Protein AF-A0A8S3I2F9-F1 (afdb_monomer_lite)

pLDDT: mean 96.21, std 4.4, range [72.0, 98.62]

Secondary structure (DSSP, 8-state):
-----SS----EEEETTEEEEEEETTEEEEEEETTS-EEE---BTTTTB--SSSSSEEE-S---------

Structure (mmCIF, N/CA/C/O backbone):
data_AF-A0A8S3I2F9-F1
#
_entry.id   AF-A0A8S3I2F9-F1
#
loop_
_atom_site.group_PDB
_atom_site.id
_atom_site.type_symbol
_atom_site.label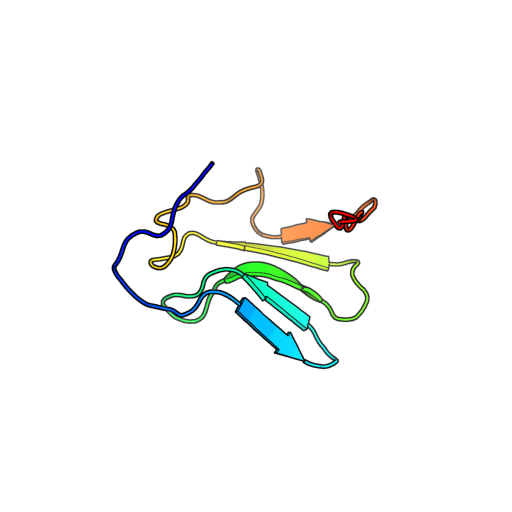_atom_id
_atom_site.label_alt_id
_atom_site.label_comp_id
_atom_site.label_asym_id
_atom_site.label_entity_id
_atom_site.label_seq_id
_atom_site.pdbx_PDB_ins_code
_atom_site.Cartn_x
_atom_site.Cartn_y
_atom_site.Cartn_z
_atom_site.occupancy
_atom_site.B_iso_or_equiv
_atom_site.auth_seq_id
_atom_site.auth_comp_id
_atom_site.auth_asym_id
_atom_site.auth_atom_id
_atom_site.pdbx_PDB_model_num
ATOM 1 N N . VAL A 1 1 ? -8.023 -10.957 2.736 1.00 94.12 1 VAL A N 1
ATOM 2 C CA . VAL A 1 1 ? -8.657 -9.815 2.036 1.00 94.12 1 VAL A CA 1
ATOM 3 C C . VAL A 1 1 ? -9.400 -9.011 3.081 1.00 94.12 1 VAL A C 1
ATOM 5 O O . VAL A 1 1 ? -10.209 -9.602 3.784 1.00 94.12 1 VAL A O 1
ATOM 8 N N . PHE A 1 2 ? -9.080 -7.725 3.213 1.00 97.69 2 PHE A N 1
ATOM 9 C CA . PHE A 1 2 ? -9.743 -6.804 4.137 1.00 97.69 2 PHE A CA 1
ATOM 10 C C . PHE A 1 2 ? -10.661 -5.890 3.325 1.00 97.69 2 PHE A C 1
ATOM 12 O O . PHE A 1 2 ? -10.191 -5.171 2.446 1.00 97.69 2 PHE A O 1
ATOM 19 N N . ASN A 1 3 ? -11.969 -5.988 3.558 1.00 98.19 3 ASN A N 1
ATOM 20 C CA . ASN A 1 3 ? -12.966 -5.188 2.847 1.00 98.19 3 ASN A CA 1
ATOM 21 C C . ASN A 1 3 ? -13.150 -3.828 3.529 1.00 98.19 3 ASN A C 1
ATOM 23 O O . ASN A 1 3 ? -12.722 -3.630 4.664 1.00 98.19 3 ASN A O 1
ATOM 27 N N . TRP A 1 4 ? -13.821 -2.895 2.851 1.00 98.00 4 TRP A N 1
ATOM 28 C CA . TRP A 1 4 ? -14.220 -1.634 3.473 1.00 98.00 4 TRP A CA 1
ATOM 29 C C . TRP A 1 4 ? -15.055 -1.882 4.736 1.00 98.00 4 TRP A C 1
ATOM 31 O O . TRP A 1 4 ? -16.052 -2.602 4.698 1.00 98.00 4 TRP A O 1
ATOM 41 N N . SER A 1 5 ? -14.650 -1.264 5.845 1.00 97.38 5 SER A N 1
ATOM 42 C CA . SER A 1 5 ? -15.281 -1.434 7.157 1.00 97.38 5 SER A CA 1
ATOM 43 C C . SER A 1 5 ? -16.576 -0.629 7.336 1.00 97.38 5 SER A C 1
ATOM 45 O O . SER A 1 5 ? -17.308 -0.852 8.298 1.00 97.38 5 SER A O 1
ATOM 47 N N . GLY A 1 6 ? -16.837 0.356 6.468 1.00 97.88 6 GLY A N 1
ATOM 48 C CA . GLY A 1 6 ? -17.929 1.321 6.634 1.00 97.88 6 GLY A CA 1
ATOM 49 C C . GLY A 1 6 ? -17.608 2.518 7.541 1.00 97.88 6 GLY A C 1
ATOM 50 O O . GLY A 1 6 ? -18.435 3.416 7.661 1.00 97.88 6 GLY A O 1
ATOM 51 N N . GLN A 1 7 ? -16.433 2.570 8.184 1.00 97.00 7 GLN A N 1
ATOM 52 C CA . GLN A 1 7 ? -16.135 3.611 9.183 1.00 97.00 7 GLN A CA 1
ATOM 53 C C . GLN A 1 7 ? -15.737 4.968 8.584 1.00 97.00 7 GLN A C 1
ATOM 55 O O . GLN A 1 7 ? -15.941 6.001 9.221 1.00 97.00 7 GLN A O 1
ATOM 60 N N . ASN A 1 8 ? -15.119 4.980 7.402 1.00 96.31 8 ASN A N 1
ATOM 61 C CA . ASN A 1 8 ? -14.737 6.193 6.673 1.00 96.31 8 ASN A CA 1
ATOM 62 C C . ASN A 1 8 ? -14.463 5.888 5.192 1.00 96.31 8 ASN A C 1
ATOM 64 O O . ASN A 1 8 ? -14.318 4.727 4.825 1.00 96.31 8 ASN A O 1
ATOM 68 N N . GLU A 1 9 ? -14.333 6.923 4.363 1.00 97.12 9 GLU A N 1
ATOM 69 C CA . GLU A 1 9 ? -14.104 6.816 2.910 1.00 97.12 9 GLU A CA 1
ATOM 70 C C . GLU A 1 9 ? -12.665 7.198 2.500 1.00 97.12 9 GLU A C 1
ATOM 72 O O . GLU A 1 9 ? -12.405 7.618 1.373 1.00 97.12 9 GLU A O 1
ATOM 77 N N . PHE A 1 10 ? -11.692 7.082 3.411 1.00 96.88 10 PHE A N 1
ATOM 78 C CA . PHE A 1 10 ? -10.295 7.459 3.157 1.00 96.88 10 PHE A CA 1
ATOM 79 C C . PHE A 1 10 ? -9.526 6.344 2.433 1.00 96.88 10 PHE A C 1
ATOM 81 O O . PHE A 1 10 ? -8.561 5.784 2.952 1.00 96.88 10 PHE A O 1
ATOM 88 N N . PHE A 1 11 ? -9.987 5.990 1.234 1.00 97.69 11 PHE A N 1
ATOM 89 C CA . PHE A 1 11 ? -9.534 4.796 0.517 1.00 97.69 11 PHE A CA 1
ATOM 90 C C . PHE A 1 11 ? -8.113 4.892 -0.028 1.00 97.69 11 PHE A C 1
ATOM 92 O O . PHE A 1 11 ? -7.347 3.943 0.115 1.00 97.69 11 PHE A O 1
ATOM 99 N N . ALA A 1 12 ? -7.760 6.008 -0.660 1.00 97.31 12 ALA A N 1
ATOM 100 C CA . ALA A 1 12 ? -6.449 6.195 -1.259 1.00 97.31 12 ALA A CA 1
ATOM 101 C C . ALA A 1 12 ? -6.047 7.670 -1.247 1.00 97.31 12 ALA A C 1
ATOM 103 O O . ALA A 1 12 ? -6.884 8.561 -1.397 1.00 97.31 12 ALA A O 1
ATOM 104 N N . LYS A 1 13 ? -4.749 7.918 -1.092 1.00 96.38 13 LYS A N 1
ATOM 105 C CA . LYS A 1 13 ? -4.122 9.232 -1.227 1.00 96.38 13 LYS A CA 1
ATOM 106 C C . LYS A 1 13 ? -2.800 9.049 -1.957 1.00 96.38 13 LYS A C 1
ATOM 108 O O . LYS A 1 13 ? -2.051 8.137 -1.631 1.00 96.38 13 LYS A O 1
ATOM 113 N N . GLY A 1 14 ? -2.495 9.932 -2.897 1.00 96.69 14 GLY A N 1
ATOM 114 C CA . GLY A 1 14 ? -1.198 9.942 -3.557 1.00 96.69 14 GLY A CA 1
ATOM 115 C C . GLY A 1 14 ? -0.765 11.350 -3.929 1.00 96.69 14 GLY A C 1
ATOM 116 O O . GLY A 1 14 ? -1.599 12.208 -4.220 1.00 96.69 14 GLY A O 1
ATOM 117 N N . ASP A 1 15 ? 0.540 11.566 -3.902 1.00 96.88 15 ASP A N 1
ATOM 118 C CA . ASP A 1 15 ? 1.231 12.734 -4.436 1.00 96.88 15 ASP A CA 1
ATOM 119 C C . ASP A 1 15 ? 2.578 12.294 -5.040 1.00 96.88 15 ASP A C 1
ATOM 121 O O . ASP A 1 15 ? 2.838 11.103 -5.201 1.00 96.88 15 ASP A O 1
ATOM 125 N N . LEU A 1 16 ? 3.437 13.245 -5.417 1.00 97.12 16 LEU A N 1
ATOM 126 C CA . LEU A 1 16 ? 4.741 12.935 -6.018 1.00 97.12 16 LEU A CA 1
ATOM 127 C C . LEU A 1 16 ? 5.688 12.193 -5.056 1.00 97.12 16 LEU A C 1
ATOM 129 O O . LEU A 1 16 ? 6.656 11.580 -5.495 1.00 97.12 16 LEU A O 1
ATOM 133 N N . HIS A 1 17 ? 5.439 12.270 -3.752 1.00 97.69 17 HIS A N 1
ATOM 134 C CA . HIS A 1 17 ? 6.319 11.736 -2.721 1.00 97.69 17 HIS A CA 1
ATOM 135 C C . HIS A 1 17 ? 5.818 10.426 -2.130 1.00 97.69 17 HIS A C 1
ATOM 137 O O . HIS A 1 17 ? 6.581 9.781 -1.412 1.00 97.69 17 HIS A O 1
ATOM 143 N N . SER A 1 18 ? 4.563 10.041 -2.380 1.00 97.88 18 SER A N 1
ATOM 144 C CA . SER A 1 18 ? 4.022 8.786 -1.869 1.00 97.88 18 SER A CA 1
ATOM 145 C C . SER A 1 18 ? 2.681 8.375 -2.462 1.00 97.88 18 SER A C 1
ATOM 147 O O . SER A 1 18 ? 1.914 9.197 -2.963 1.00 97.88 18 SER A O 1
ATOM 149 N N . ILE A 1 19 ? 2.354 7.097 -2.284 1.00 98.06 19 ILE A N 1
ATOM 150 C CA . ILE A 1 19 ? 1.003 6.559 -2.432 1.00 98.06 19 ILE A CA 1
ATOM 151 C C . ILE A 1 19 ? 0.619 5.771 -1.178 1.00 98.06 19 ILE A C 1
ATOM 153 O O . ILE A 1 19 ? 1.417 5.010 -0.639 1.00 98.06 19 ILE A O 1
ATOM 157 N N . GLY A 1 20 ? -0.606 5.960 -0.697 1.00 97.81 20 GLY A N 1
ATOM 158 C CA . GLY A 1 20 ? -1.140 5.309 0.492 1.00 97.81 20 GLY A CA 1
ATOM 159 C C . GLY A 1 20 ? -2.579 4.839 0.302 1.00 97.81 20 GLY A C 1
ATOM 160 O O . GLY A 1 20 ? -3.373 5.501 -0.365 1.00 97.81 20 GLY A O 1
ATOM 161 N N . PHE A 1 21 ? -2.919 3.712 0.923 1.00 98.12 21 PHE A N 1
ATOM 162 C CA . PHE A 1 21 ? -4.216 3.045 0.844 1.00 98.12 21 PHE A CA 1
ATOM 163 C C . PHE A 1 21 ? -4.760 2.754 2.233 1.00 98.12 21 PHE A C 1
ATOM 165 O O . PHE A 1 21 ? -4.073 2.142 3.053 1.00 98.12 21 PHE A O 1
ATOM 172 N N . GLY A 1 22 ? -6.013 3.147 2.455 1.00 97.50 22 GLY A N 1
ATOM 173 C CA . GLY A 1 22 ? -6.701 3.072 3.738 1.00 97.50 22 GLY A CA 1
ATOM 174 C C . GLY A 1 22 ? -6.056 4.017 4.727 1.00 97.50 22 GLY A C 1
ATOM 175 O O . GLY A 1 22 ? -4.850 3.964 4.930 1.00 97.50 22 GLY A O 1
ATOM 176 N N . SER A 1 23 ? -6.823 4.897 5.354 1.00 92.69 23 SER A N 1
ATOM 177 C CA . SER A 1 23 ? -6.264 5.807 6.345 1.00 92.69 23 SER A CA 1
ATOM 178 C C . SER A 1 23 ? -7.139 5.914 7.581 1.00 92.69 23 SER A C 1
ATOM 180 O O . SER A 1 23 ? -8.368 5.934 7.544 1.00 92.69 23 SER A O 1
ATOM 182 N N . GLY A 1 24 ? -6.479 5.997 8.725 1.00 79.88 24 GLY A N 1
ATOM 183 C CA . GLY A 1 24 ? -7.109 6.258 10.004 1.00 79.88 24 GLY A CA 1
ATOM 184 C C . GLY A 1 24 ? -6.040 6.676 10.994 1.00 79.88 24 GLY A C 1
ATOM 185 O O . GLY A 1 24 ? -4.974 6.073 11.041 1.00 79.88 24 GLY A O 1
ATOM 186 N N . GLU A 1 25 ? -6.315 7.734 11.757 1.00 83.56 25 GLU A N 1
ATOM 187 C CA . GLU A 1 25 ? -5.437 8.176 12.853 1.00 83.56 25 GLU A CA 1
ATOM 188 C C . GLU A 1 25 ? -4.011 8.555 12.408 1.00 83.56 25 GLU A C 1
ATOM 190 O O . GLU A 1 25 ? -3.048 8.398 13.149 1.00 83.56 25 GLU A O 1
ATOM 195 N N . GLY A 1 26 ? -3.870 9.086 11.189 1.00 84.75 26 GLY A N 1
ATOM 196 C CA . GLY A 1 26 ? -2.596 9.605 10.676 1.00 84.75 26 GLY A CA 1
ATOM 197 C C . GLY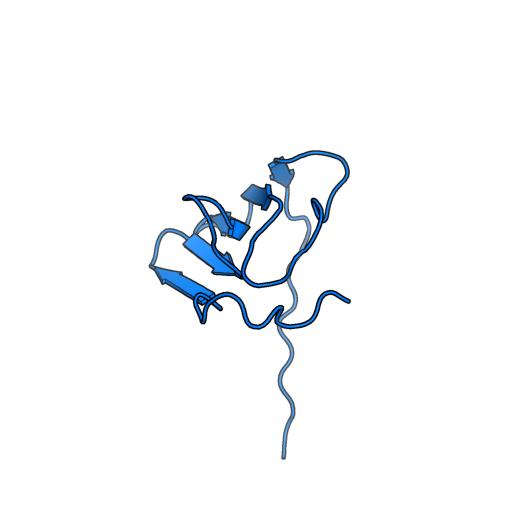 A 1 26 ? -1.659 8.553 10.077 1.00 84.75 26 GLY A C 1
ATOM 198 O O . GLY A 1 26 ? -0.550 8.902 9.681 1.00 84.75 26 GLY A O 1
ATOM 199 N N . THR A 1 27 ? -2.097 7.297 9.969 1.00 92.75 27 THR A N 1
ATOM 200 C CA . THR A 1 27 ? -1.346 6.215 9.313 1.00 92.75 27 THR A CA 1
ATOM 201 C C . THR A 1 27 ? -2.080 5.681 8.081 1.00 92.75 27 THR A C 1
ATOM 203 O O . THR A 1 27 ? -3.212 6.095 7.789 1.00 92.75 27 THR A O 1
ATOM 206 N N . PHE A 1 28 ? -1.418 4.783 7.345 1.00 97.88 28 PHE A N 1
ATOM 207 C CA . PHE A 1 28 ? -1.974 4.107 6.177 1.00 97.88 28 PHE A CA 1
ATOM 208 C C . PHE A 1 28 ? -1.942 2.585 6.322 1.00 97.88 28 PHE A C 1
ATOM 210 O O . PHE A 1 28 ? -1.019 2.028 6.919 1.00 97.88 28 PHE A O 1
ATOM 217 N N . GLY A 1 29 ? -2.921 1.916 5.714 1.00 97.69 29 GLY A N 1
ATOM 218 C CA . GLY A 1 29 ? -3.006 0.456 5.657 1.00 97.69 29 GLY A CA 1
ATOM 219 C C . GLY A 1 29 ? -1.851 -0.131 4.860 1.00 97.69 29 GLY A C 1
ATOM 220 O O . GLY A 1 29 ? -1.208 -1.092 5.281 1.00 97.69 29 GLY A O 1
ATOM 221 N N . LEU A 1 30 ? -1.546 0.522 3.745 1.00 98.25 30 LEU A N 1
ATOM 222 C CA . LEU A 1 30 ? -0.364 0.312 2.926 1.00 98.25 30 LEU A CA 1
ATOM 223 C C . LEU A 1 30 ? 0.113 1.674 2.433 1.00 98.25 30 LEU A C 1
ATOM 225 O O . LEU A 1 30 ? -0.681 2.432 1.890 1.00 98.25 30 LEU A O 1
ATOM 229 N N . TRP A 1 31 ? 1.389 1.979 2.599 1.00 98.38 31 TRP A N 1
ATOM 230 C CA . TRP A 1 31 ? 2.022 3.188 2.090 1.00 98.38 31 TRP A CA 1
ATOM 231 C C . TRP A 1 31 ? 3.331 2.828 1.412 1.00 98.38 31 TRP A C 1
ATOM 233 O O . TRP A 1 31 ? 4.039 1.943 1.889 1.00 98.38 31 TRP A O 1
ATOM 243 N N . LEU A 1 32 ? 3.637 3.519 0.322 1.00 98.56 32 LEU A N 1
ATOM 244 C CA . LEU A 1 32 ? 4.886 3.428 -0.416 1.00 98.56 32 LEU A CA 1
ATOM 245 C C . LEU A 1 32 ? 5.421 4.840 -0.650 1.00 98.56 32 LEU A C 1
ATOM 247 O O . LEU A 1 32 ? 4.645 5.766 -0.915 1.00 98.56 32 LEU A O 1
ATOM 251 N N . ASP A 1 33 ? 6.737 4.995 -0.568 1.00 98.38 33 ASP A N 1
ATOM 252 C CA . ASP A 1 33 ? 7.409 6.241 -0.918 1.00 98.38 33 ASP A CA 1
ATOM 253 C C . ASP A 1 33 ? 7.390 6.503 -2.434 1.00 98.38 33 ASP A C 1
ATOM 255 O O . ASP A 1 33 ? 7.022 5.654 -3.245 1.00 98.38 33 ASP A O 1
ATOM 259 N N . GLY A 1 34 ? 7.761 7.720 -2.833 1.00 98.19 34 GLY A N 1
ATOM 260 C CA . GLY A 1 34 ? 7.736 8.156 -4.233 1.00 98.19 34 GLY A CA 1
ATOM 261 C C . GLY A 1 34 ? 8.769 7.457 -5.119 1.00 98.19 34 GLY A C 1
ATOM 262 O O . GLY A 1 34 ? 8.633 7.464 -6.339 1.00 98.19 34 GLY A O 1
ATOM 263 N N . GLU A 1 35 ? 9.780 6.831 -4.515 1.00 97.88 35 GLU A N 1
ATOM 264 C CA . GLU A 1 35 ? 10.751 5.982 -5.213 1.00 97.88 35 GLU A CA 1
ATOM 265 C C . GLU A 1 35 ? 10.268 4.530 -5.339 1.00 97.88 35 GLU A C 1
ATOM 267 O O . GLU A 1 35 ? 10.916 3.725 -6.008 1.00 97.88 35 GLU A O 1
ATOM 272 N N . LEU A 1 36 ? 9.115 4.206 -4.738 1.00 97.69 36 LEU A N 1
ATOM 273 C CA . LEU A 1 36 ? 8.515 2.876 -4.705 1.00 97.69 36 LEU A CA 1
ATOM 274 C C . LEU A 1 36 ? 9.460 1.805 -4.138 1.00 97.69 36 LEU A C 1
ATOM 276 O O . LEU A 1 36 ? 9.429 0.649 -4.561 1.00 97.69 36 LEU A O 1
ATOM 280 N N . TYR A 1 37 ? 10.297 2.194 -3.177 1.00 98.25 37 TYR A N 1
ATOM 281 C CA . TYR A 1 37 ? 11.334 1.354 -2.588 1.00 98.25 37 TYR A CA 1
ATOM 282 C C . TYR A 1 37 ? 11.089 1.090 -1.103 1.00 98.25 37 TYR A C 1
ATOM 284 O O . TYR A 1 37 ? 11.214 -0.053 -0.657 1.00 98.25 37 TYR A O 1
ATOM 292 N N . HIS A 1 38 ? 10.684 2.108 -0.341 1.00 98.62 38 HIS A N 1
ATOM 293 C CA . HIS A 1 38 ? 10.308 1.943 1.061 1.00 98.62 38 HIS A CA 1
ATOM 294 C C . HIS A 1 38 ? 8.795 1.861 1.202 1.00 98.62 38 HIS A C 1
ATOM 296 O O . HIS A 1 38 ? 8.052 2.664 0.636 1.00 98.62 38 HIS A O 1
ATOM 302 N N . GLY A 1 39 ? 8.340 0.916 2.017 1.00 98.44 39 GLY A N 1
ATOM 303 C CA . GLY A 1 39 ? 6.936 0.764 2.346 1.00 98.44 39 GLY A CA 1
ATOM 304 C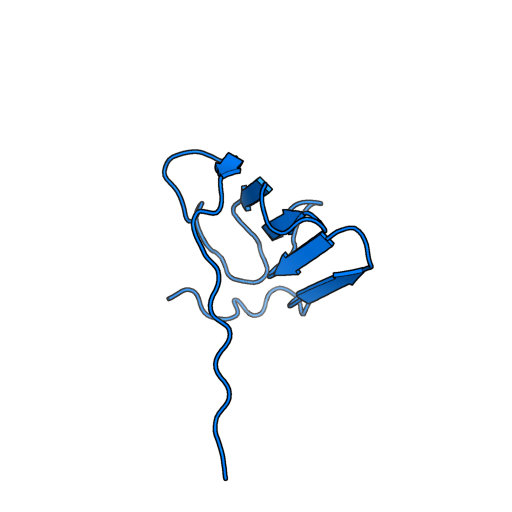 C . GLY A 1 39 ? 6.682 0.688 3.842 1.00 98.44 39 GLY A C 1
ATOM 305 O O . GLY A 1 39 ? 7.562 0.329 4.625 1.00 98.44 39 GLY A O 1
ATOM 306 N N . ARG A 1 40 ? 5.449 1.025 4.221 1.00 98.31 40 ARG A N 1
ATOM 307 C CA . ARG A 1 40 ? 4.930 0.928 5.585 1.00 98.31 40 ARG A CA 1
ATOM 308 C C . ARG A 1 40 ? 3.516 0.363 5.585 1.00 98.31 40 ARG A C 1
ATOM 310 O O . ARG A 1 40 ? 2.730 0.637 4.680 1.00 98.31 40 ARG A O 1
ATOM 317 N N . THR A 1 41 ? 3.162 -0.390 6.620 1.00 98.31 41 THR A N 1
ATOM 318 C CA . THR A 1 41 ? 1.786 -0.844 6.852 1.00 98.31 41 THR A CA 1
ATOM 319 C C . THR A 1 41 ? 1.393 -0.733 8.323 1.00 98.31 41 THR A C 1
ATOM 321 O O . THR A 1 41 ? 2.121 -1.157 9.222 1.00 98.31 41 THR A O 1
ATOM 324 N N . CYS A 1 42 ? 0.210 -0.172 8.569 1.00 97.75 42 CYS A N 1
ATOM 325 C CA . CYS A 1 42 ? -0.393 -0.044 9.891 1.00 97.75 42 CYS A CA 1
ATOM 326 C C . CYS A 1 42 ? -1.843 -0.558 9.871 1.00 97.75 42 CYS A C 1
ATOM 328 O O . CYS A 1 42 ? -2.476 -0.603 8.813 1.00 97.75 42 CYS A O 1
ATOM 330 N N . PRO A 1 43 ? -2.415 -0.924 11.029 1.00 96.75 43 PRO A N 1
ATOM 331 C CA . PRO A 1 43 ? -3.855 -1.107 11.140 1.00 96.75 43 PRO A CA 1
ATOM 332 C C . PRO A 1 43 ? -4.609 0.179 10.797 1.00 96.75 43 PRO A C 1
ATOM 334 O O . PRO A 1 43 ? -4.171 1.268 11.168 1.00 96.75 43 PRO A O 1
ATOM 337 N N . THR A 1 44 ? -5.756 0.072 10.123 1.00 97.19 44 THR A N 1
ATOM 338 C CA . THR A 1 44 ? -6.582 1.248 9.813 1.00 97.19 44 THR A CA 1
ATOM 339 C C . THR A 1 44 ? -8.058 1.008 10.024 1.00 97.19 44 THR A C 1
ATOM 341 O O . THR A 1 44 ? -8.577 -0.084 9.820 1.00 97.19 44 THR A O 1
ATOM 344 N N . LYS A 1 45 ? -8.765 2.097 10.328 1.00 96.19 45 LYS A N 1
ATOM 345 C CA . LYS A 1 45 ? -10.224 2.108 10.420 1.00 96.19 45 LYS A CA 1
ATOM 346 C C . LYS A 1 45 ? -10.907 1.879 9.077 1.00 96.19 45 LYS A C 1
ATOM 348 O O . LYS A 1 45 ? -11.995 1.328 9.073 1.00 96.19 45 LYS A O 1
ATOM 353 N N . THR A 1 46 ? -10.308 2.276 7.949 1.00 97.75 46 THR A N 1
ATOM 354 C CA . THR A 1 46 ? -10.933 2.140 6.617 1.00 97.75 46 THR A CA 1
ATOM 355 C C . THR A 1 46 ? -11.190 0.683 6.248 1.00 97.75 46 THR A C 1
ATOM 357 O O . THR A 1 46 ? -12.235 0.376 5.677 1.00 97.75 46 THR A O 1
ATOM 360 N N . PHE A 1 47 ? -10.262 -0.213 6.589 1.00 97.88 47 PHE A N 1
ATOM 361 C CA . PHE A 1 47 ? -10.334 -1.626 6.207 1.00 97.88 47 PHE A CA 1
ATOM 362 C C . PHE A 1 47 ? -10.392 -2.597 7.390 1.00 97.88 47 PHE A C 1
ATOM 364 O O . PHE A 1 47 ? -10.538 -3.793 7.163 1.00 97.88 47 PHE A O 1
ATOM 371 N N . ASP A 1 48 ? -10.266 -2.104 8.628 1.00 96.56 48 ASP A N 1
ATOM 372 C CA . ASP A 1 48 ? -10.136 -2.929 9.841 1.00 96.56 48 ASP A CA 1
ATOM 373 C C . ASP A 1 48 ? -9.068 -4.027 9.679 1.00 96.56 48 ASP A C 1
ATOM 375 O O . ASP A 1 48 ? -9.239 -5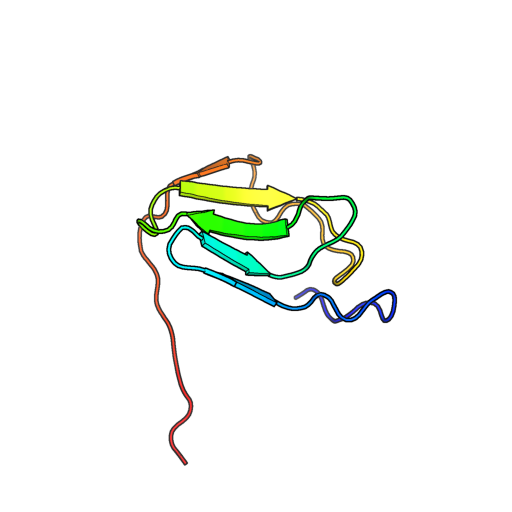.190 10.042 1.00 96.56 48 ASP A O 1
ATOM 379 N N . ASN A 1 49 ? -7.969 -3.655 9.019 1.00 96.94 49 ASN A N 1
ATOM 380 C CA . ASN A 1 49 ? -6.864 -4.550 8.723 1.00 96.94 49 ASN A CA 1
ATOM 381 C C . ASN A 1 49 ? -5.878 -4.608 9.889 1.00 96.94 49 ASN A C 1
ATOM 383 O O . ASN A 1 49 ? -5.678 -3.625 10.598 1.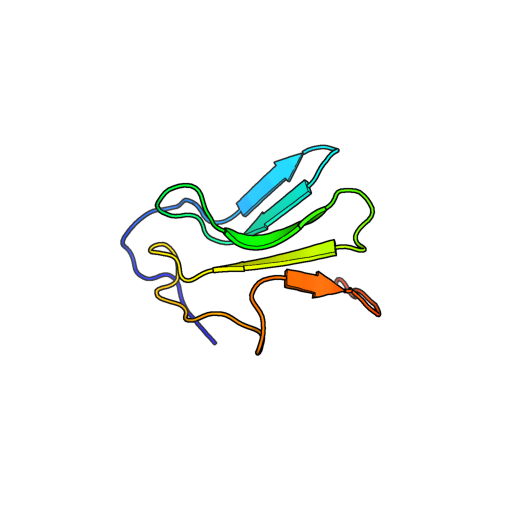00 96.94 49 ASN A O 1
ATOM 387 N N . GLU A 1 50 ? -5.184 -5.732 10.021 1.00 96.44 50 GLU A N 1
ATOM 388 C CA . GLU A 1 50 ? -3.921 -5.784 10.757 1.00 96.44 50 GLU A CA 1
ATOM 389 C C . GLU A 1 50 ? -2.757 -5.303 9.875 1.00 96.44 50 GLU A C 1
ATOM 391 O O . GLU A 1 50 ? -2.922 -5.000 8.689 1.00 96.44 50 GLU A O 1
ATOM 396 N N . ARG A 1 51 ? -1.552 -5.247 10.446 1.00 96.06 51 ARG A N 1
ATOM 397 C CA . ARG A 1 51 ? -0.327 -5.003 9.680 1.00 96.06 51 ARG A CA 1
ATOM 398 C C . ARG A 1 51 ? -0.141 -6.090 8.611 1.00 96.06 51 ARG A C 1
ATOM 400 O O . ARG A 1 51 ? -0.176 -7.273 8.922 1.00 96.06 51 ARG A O 1
ATOM 407 N N . LEU A 1 52 ? 0.115 -5.688 7.368 1.00 97.69 52 LEU A N 1
ATOM 408 C CA . LEU A 1 52 ? 0.172 -6.604 6.218 1.00 97.69 52 LEU A CA 1
ATOM 409 C C . LEU A 1 52 ? 1.495 -7.384 6.094 1.00 97.69 52 LEU A C 1
ATOM 411 O O . LEU A 1 52 ? 1.588 -8.331 5.315 1.00 97.69 52 LEU A O 1
ATOM 415 N N . THR A 1 53 ? 2.519 -6.992 6.850 1.00 97.62 53 THR A N 1
ATOM 416 C CA . THR A 1 53 ? 3.864 -7.585 6.871 1.00 97.62 53 THR A CA 1
ATOM 417 C C . THR A 1 53 ? 4.298 -7.887 8.307 1.00 97.62 53 THR A C 1
ATOM 419 O O . THR A 1 53 ? 3.718 -7.386 9.270 1.00 97.62 53 THR A O 1
ATOM 422 N N . SER A 1 54 ? 5.341 -8.703 8.484 1.00 96.56 54 SER A N 1
ATOM 423 C CA . SER A 1 54 ? 5.864 -9.050 9.818 1.00 96.56 54 SER A CA 1
ATOM 424 C C . SER A 1 54 ? 6.412 -7.833 10.579 1.00 96.56 54 SER A C 1
ATOM 426 O O . SER A 1 54 ? 6.262 -7.731 11.798 1.00 96.56 54 SER A O 1
ATOM 428 N N . THR A 1 55 ? 7.006 -6.879 9.865 1.00 97.38 55 THR A N 1
ATOM 429 C CA . THR A 1 55 ? 7.492 -5.593 10.383 1.00 97.38 55 THR A CA 1
ATOM 430 C C . THR A 1 55 ? 6.695 -4.439 9.802 1.00 97.38 55 THR A C 1
ATOM 432 O O . THR A 1 55 ? 6.091 -4.583 8.748 1.00 97.38 55 THR A O 1
ATOM 435 N N . GLU A 1 56 ? 6.648 -3.307 10.506 1.00 97.50 56 GLU A N 1
ATOM 436 C CA . GLU A 1 56 ? 5.911 -2.119 10.051 1.00 97.50 56 GLU A CA 1
ATOM 437 C C . GLU A 1 56 ? 6.457 -1.576 8.739 1.00 97.50 56 GLU A C 1
ATOM 439 O O . GLU A 1 56 ? 5.694 -1.326 7.811 1.00 97.50 56 GLU A O 1
ATOM 444 N N . ASP A 1 57 ? 7.779 -1.437 8.695 1.00 98.44 57 ASP A N 1
ATOM 445 C CA . ASP A 1 57 ? 8.536 -0.965 7.550 1.00 98.44 57 ASP A CA 1
ATOM 446 C C . ASP A 1 57 ? 9.074 -2.158 6.758 1.00 98.44 57 ASP A C 1
ATOM 448 O O . ASP A 1 57 ? 9.480 -3.176 7.337 1.00 98.44 57 ASP A O 1
ATOM 452 N N . PHE A 1 58 ? 9.088 -2.031 5.434 1.00 98.50 58 PHE A N 1
ATOM 453 C CA . PHE A 1 58 ? 9.576 -3.054 4.515 1.00 98.50 58 PHE A CA 1
ATOM 454 C C . PHE A 1 58 ? 10.218 -2.432 3.269 1.00 98.50 58 PHE A C 1
ATOM 456 O O . PHE A 1 58 ? 9.980 -1.272 2.937 1.00 98.50 58 PHE A O 1
ATOM 463 N N . ILE A 1 59 ? 11.036 -3.230 2.578 1.00 98.50 59 ILE A N 1
ATOM 464 C CA . ILE A 1 59 ? 11.630 -2.873 1.288 1.00 98.50 59 ILE A CA 1
ATOM 465 C C . ILE A 1 59 ? 10.867 -3.577 0.175 1.00 98.50 59 ILE A C 1
ATOM 467 O O . ILE A 1 59 ? 10.594 -4.778 0.249 1.00 98.50 59 ILE A O 1
ATOM 471 N N . VAL A 1 60 ? 10.540 -2.822 -0.863 1.00 98.25 60 VAL A N 1
ATOM 472 C CA . VAL A 1 60 ? 9.883 -3.324 -2.061 1.00 98.25 60 VAL A CA 1
ATOM 473 C C . VAL A 1 60 ? 10.911 -4.021 -2.949 1.00 98.25 60 VAL A C 1
ATOM 475 O O . VAL A 1 60 ? 11.914 -3.432 -3.343 1.00 98.25 60 VAL A O 1
ATOM 478 N N . ALA A 1 61 ? 10.645 -5.281 -3.296 1.00 97.75 61 ALA A N 1
ATOM 479 C CA . ALA A 1 61 ? 11.440 -6.009 -4.286 1.00 97.75 61 ALA A CA 1
ATOM 480 C C . ALA A 1 61 ? 10.956 -5.742 -5.722 1.00 97.75 61 ALA A C 1
ATOM 482 O O . ALA A 1 61 ? 11.760 -5.568 -6.635 1.00 97.75 61 ALA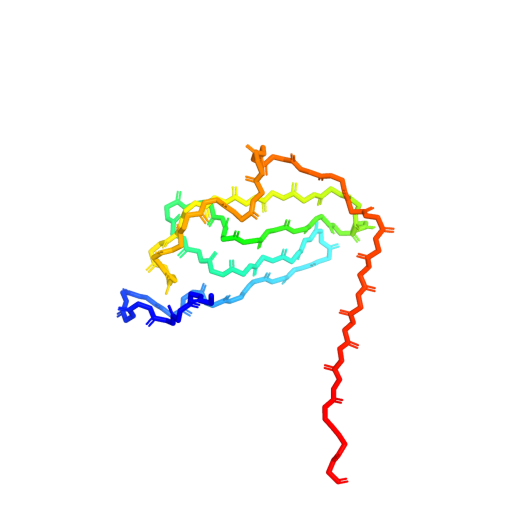 A O 1
ATOM 483 N N . SER A 1 62 ? 9.638 -5.716 -5.919 1.00 97.75 62 SER A N 1
ATOM 484 C CA . SER A 1 62 ? 8.981 -5.427 -7.193 1.00 97.75 62 SER A CA 1
ATOM 485 C C . SER A 1 62 ? 7.536 -4.986 -6.956 1.00 97.75 62 SER A C 1
ATOM 487 O O . SER A 1 62 ? 6.932 -5.329 -5.937 1.00 97.75 62 SER A O 1
ATOM 489 N N . ILE A 1 63 ? 6.979 -4.235 -7.908 1.00 97.56 63 ILE A N 1
ATOM 490 C CA . ILE A 1 63 ? 5.562 -3.857 -7.945 1.00 97.56 63 ILE A CA 1
ATOM 491 C C . ILE A 1 63 ? 5.016 -4.190 -9.323 1.00 97.56 63 ILE A C 1
ATOM 493 O O . ILE A 1 63 ? 5.637 -3.886 -10.340 1.00 97.56 63 ILE A O 1
ATOM 497 N N . GLU A 1 64 ? 3.822 -4.767 -9.339 1.00 97.88 64 GLU A N 1
ATOM 498 C CA . GLU A 1 64 ? 3.050 -5.010 -10.547 1.00 97.88 64 GLU A CA 1
ATOM 499 C C . GLU A 1 64 ? 1.684 -4.341 -10.392 1.00 97.88 64 GLU A C 1
ATOM 501 O O . GLU A 1 64 ? 1.038 -4.456 -9.348 1.00 97.88 64 GLU A O 1
ATOM 506 N N . VAL A 1 65 ? 1.243 -3.634 -11.432 1.00 95.56 65 VAL A N 1
ATOM 507 C CA . VAL A 1 65 ? -0.081 -3.009 -11.488 1.00 95.56 65 VAL A CA 1
ATOM 508 C C . VAL A 1 65 ? -0.797 -3.557 -12.710 1.00 95.56 65 VAL A C 1
ATOM 510 O O . VAL A 1 65 ? -0.305 -3.448 -13.832 1.00 95.56 65 VAL A O 1
ATOM 513 N N . TRP A 1 66 ? -1.961 -4.148 -12.478 1.00 96.31 66 TRP A N 1
ATOM 514 C CA . TRP A 1 66 ? -2.744 -4.832 -13.498 1.00 96.31 66 TRP A CA 1
ATOM 515 C C . TRP A 1 66 ? -4.023 -4.049 -13.791 1.00 96.31 66 TRP A C 1
ATOM 517 O O . TRP A 1 66 ? -4.643 -3.505 -12.878 1.00 96.31 66 TRP A O 1
ATOM 527 N N . THR A 1 67 ? -4.430 -4.019 -15.061 1.00 96.19 67 THR A N 1
ATOM 528 C CA . THR A 1 67 ? -5.731 -3.491 -15.493 1.00 96.19 67 THR A CA 1
ATOM 529 C C . THR A 1 67 ? -6.524 -4.582 -16.190 1.00 96.19 67 THR A C 1
ATOM 531 O O . THR A 1 67 ? -5.957 -5.495 -16.792 1.00 96.19 67 THR A O 1
ATOM 534 N N . PHE A 1 68 ? -7.842 -4.461 -16.139 1.00 95.38 68 PHE A N 1
ATOM 535 C CA . PHE A 1 68 ? -8.731 -5.228 -16.997 1.00 95.38 68 PHE A CA 1
ATOM 536 C C . PHE A 1 68 ? -8.809 -4.525 -18.358 1.00 95.38 68 PHE A C 1
ATOM 538 O O . PHE A 1 68 ? -8.752 -3.294 -18.419 1.00 95.38 68 PHE A O 1
ATOM 545 N N . ILE A 1 69 ? -8.861 -5.302 -19.438 1.00 89.94 69 ILE A N 1
ATOM 546 C CA . ILE A 1 69 ? -9.126 -4.802 -20.789 1.00 89.94 69 ILE A CA 1
ATOM 547 C C . ILE A 1 69 ? -10.555 -5.232 -21.100 1.00 89.94 69 ILE A C 1
ATOM 549 O O . ILE A 1 69 ? -10.842 -6.429 -21.021 1.00 89.94 69 ILE A O 1
ATOM 553 N N . ASP A 1 70 ? -11.415 -4.262 -21.393 1.00 72.00 70 ASP A N 1
ATOM 554 C CA . ASP A 1 70 ? -12.754 -4.514 -21.934 1.00 72.00 70 ASP A CA 1
ATOM 555 C C . ASP A 1 70 ? -12.685 -4.822 -23.438 1.00 72.00 70 ASP A C 1
ATOM 557 O O . ASP A 1 70 ? -11.896 -4.152 -24.151 1.00 72.00 70 ASP A O 1
#

Radius of gyration: 12.53 Å; chains: 1; bounding box: 30×23×35 Å

Sequence (70 aa):
VFNWSGQNEFFAKGDLHSIGFGSGEGTFGLWLDGELYHGRTCPTKTFDNERLTSTEDFIVASIEVWTFID

InterPro domains:
  IPR006571 TLDc domain [PF07534] (1-68)
  IPR006571 TLDc domain [PS51886] (1-69)

Foldseek 3Di:
DFDFPPPDDCAWDDDQFKIAGADDPHDGQWIATNVRFKIAHDQHNGRNDHRPDPDGIDTDPDDDDDDDDD

Organism: NCBI:txid392030